Protein AF-A0A3D2VP06-F1 (afdb_monomer_lite)

Sequence (98 aa):
MVVETDTLKVKAGDSVAEGDEVGARRHWKIGPLTQGLWVTIWISFISGFIGLIIGLVTGLCRLSPNPTLRGLAVFYIELIRGTPLLVQIFIFYFFIGT

Structure (mmCIF, N/CA/C/O backbone):
data_AF-A0A3D2VP06-F1
#
_entry.id   AF-A0A3D2VP06-F1
#
loop_
_atom_site.group_PDB
_atom_site.id
_atom_site.type_symbol
_atom_site.label_atom_id
_atom_site.label_alt_id
_atom_site.label_comp_id
_atom_site.label_asym_id
_atom_site.label_entity_id
_atom_site.label_seq_id
_atom_site.pdbx_PDB_ins_code
_atom_site.Cartn_x
_atom_site.Cartn_y
_atom_site.Cartn_z
_atom_site.occupancy
_atom_site.B_iso_or_equiv
_atom_site.auth_seq_id
_atom_site.auth_comp_id
_atom_site.auth_asym_id
_atom_site.auth_atom_id
_atom_site.pdbx_PDB_model_num
ATOM 1 N N . MET A 1 1 ? 6.786 -8.072 -51.418 1.00 41.06 1 MET A N 1
ATOM 2 C CA . MET A 1 1 ? 6.970 -7.141 -50.285 1.00 41.06 1 MET A CA 1
ATOM 3 C C . MET A 1 1 ? 6.673 -5.744 -50.810 1.00 41.06 1 MET A C 1
ATOM 5 O O . MET A 1 1 ? 7.425 -5.274 -51.648 1.00 41.06 1 MET A O 1
ATOM 9 N N . VAL A 1 2 ? 5.532 -5.148 -50.451 1.00 51.25 2 VAL A N 1
ATOM 10 C CA . VAL A 1 2 ? 5.124 -3.819 -50.950 1.00 51.25 2 VAL A CA 1
ATOM 11 C C . VAL A 1 2 ? 5.630 -2.775 -49.954 1.00 51.25 2 VAL A C 1
ATOM 13 O O . VAL A 1 2 ? 5.317 -2.854 -48.766 1.00 51.25 2 VAL A O 1
ATOM 16 N N . VAL A 1 3 ? 6.482 -1.860 -50.411 1.00 60.28 3 VAL A N 1
ATOM 17 C CA . VAL A 1 3 ? 7.064 -0.782 -49.599 1.00 60.28 3 VAL A CA 1
ATOM 18 C C . VAL A 1 3 ? 6.428 0.529 -50.049 1.00 60.28 3 VAL A C 1
ATOM 20 O O . VAL A 1 3 ? 6.426 0.821 -51.239 1.00 60.28 3 VAL A O 1
ATOM 23 N N . GLU A 1 4 ? 5.859 1.286 -49.109 1.00 62.97 4 GLU A N 1
ATOM 24 C CA . GLU A 1 4 ? 5.286 2.611 -49.366 1.00 62.97 4 GLU A CA 1
ATOM 25 C C . GLU A 1 4 ? 6.354 3.581 -49.883 1.00 62.97 4 GLU A C 1
ATOM 27 O O . GLU A 1 4 ? 7.388 3.804 -49.241 1.00 62.97 4 GLU A O 1
ATOM 32 N N . THR A 1 5 ? 6.076 4.163 -51.048 1.00 59.53 5 THR A N 1
ATOM 33 C CA . THR A 1 5 ? 6.986 5.002 -51.836 1.00 59.53 5 THR A CA 1
ATOM 34 C C . THR A 1 5 ? 7.378 6.303 -51.131 1.00 59.53 5 THR A C 1
ATOM 36 O O . THR A 1 5 ? 8.422 6.866 -51.442 1.00 59.53 5 THR A O 1
ATOM 39 N N . ASP A 1 6 ? 6.606 6.739 -50.130 1.00 60.91 6 ASP A N 1
ATOM 40 C CA . ASP A 1 6 ? 6.852 7.968 -49.358 1.00 60.91 6 ASP A CA 1
ATOM 41 C C . ASP A 1 6 ? 8.050 7.875 -48.394 1.00 60.91 6 ASP A C 1
ATOM 43 O O . ASP A 1 6 ? 8.505 8.882 -47.854 1.00 60.91 6 ASP A O 1
ATOM 47 N N . THR A 1 7 ? 8.583 6.668 -48.166 1.00 58.09 7 THR A N 1
ATOM 48 C CA . THR A 1 7 ? 9.738 6.434 -47.273 1.00 58.09 7 THR A CA 1
ATOM 49 C C . THR A 1 7 ? 11.040 6.117 -48.009 1.00 58.09 7 THR A C 1
ATOM 51 O O . THR A 1 7 ? 12.076 5.926 -47.365 1.00 58.09 7 THR A O 1
ATOM 54 N N . LEU A 1 8 ? 11.000 6.074 -49.344 1.00 60.19 8 LEU A N 1
ATOM 55 C CA . LEU A 1 8 ? 12.146 5.747 -50.185 1.00 60.19 8 LEU A CA 1
ATOM 56 C C . LEU A 1 8 ? 12.984 7.000 -50.454 1.00 60.19 8 LEU A C 1
ATOM 58 O O . LEU A 1 8 ? 12.491 7.997 -50.977 1.00 60.19 8 LEU A O 1
ATOM 62 N N . LYS A 1 9 ? 14.277 6.937 -50.125 1.00 65.75 9 LYS A N 1
ATOM 63 C CA . LYS A 1 9 ? 15.252 7.990 -50.470 1.00 65.75 9 LYS A CA 1
ATOM 64 C C . LYS A 1 9 ? 15.893 7.802 -51.852 1.00 65.75 9 LYS A C 1
ATOM 66 O O . LYS A 1 9 ? 16.741 8.605 -52.228 1.00 65.75 9 LYS A O 1
ATOM 71 N N . VAL A 1 10 ? 15.487 6.780 -52.605 1.00 63.44 10 VAL A N 1
ATOM 72 C CA . VAL A 1 10 ? 16.075 6.406 -53.901 1.00 63.44 10 VAL A CA 1
ATOM 73 C C . VAL A 1 10 ? 15.149 6.755 -55.067 1.00 63.44 10 VAL A C 1
ATOM 75 O O . VAL A 1 10 ? 13.932 6.583 -54.979 1.00 63.44 10 VAL A O 1
ATOM 78 N N . LYS A 1 11 ? 15.719 7.253 -56.170 1.00 65.25 11 LYS A N 1
ATOM 79 C CA . LYS A 1 11 ? 14.989 7.542 -57.416 1.00 65.25 11 LYS A CA 1
ATOM 80 C C . LYS A 1 11 ? 15.110 6.370 -58.393 1.00 65.25 11 LYS A C 1
ATOM 82 O O . LYS A 1 11 ? 16.087 5.628 -58.375 1.00 65.25 11 LYS A O 1
ATOM 87 N N . ALA A 1 12 ? 14.116 6.205 -59.268 1.00 61.94 12 ALA A N 1
ATOM 88 C CA . ALA A 1 12 ? 14.134 5.162 -60.292 1.00 61.94 12 ALA A CA 1
ATOM 89 C C . ALA A 1 12 ? 15.294 5.403 -61.278 1.00 61.94 12 ALA A C 1
ATOM 91 O O . ALA A 1 12 ? 15.234 6.333 -62.080 1.00 61.94 12 ALA A O 1
ATOM 92 N N . GLY A 1 13 ? 16.344 4.580 -61.186 1.00 66.44 13 GLY A N 1
ATOM 93 C CA . GLY A 1 13 ? 17.553 4.676 -62.012 1.00 66.44 13 GLY A CA 1
ATOM 94 C C . GLY A 1 13 ? 18.870 4.807 -61.237 1.00 66.44 13 GLY A C 1
ATOM 95 O O . GLY A 1 13 ? 19.918 4.753 -61.873 1.00 66.44 13 GLY A O 1
ATOM 96 N N . ASP A 1 14 ? 18.842 4.949 -59.906 1.00 67.50 14 ASP A N 1
ATOM 97 C CA . ASP A 1 14 ? 20.065 4.939 -59.090 1.00 67.50 14 ASP A CA 1
ATOM 98 C C . ASP A 1 14 ? 20.642 3.523 -58.937 1.00 67.50 14 ASP A C 1
ATOM 100 O O . ASP A 1 14 ? 19.917 2.550 -58.708 1.00 67.50 14 ASP A O 1
ATOM 104 N N . SER A 1 15 ? 21.967 3.413 -59.039 1.00 60.44 15 SER A N 1
ATOM 105 C CA . SER A 1 15 ? 22.717 2.177 -58.798 1.00 60.44 15 SER A CA 1
ATOM 106 C C . SER A 1 15 ? 22.747 1.866 -57.300 1.00 60.44 15 SER A C 1
ATOM 108 O O . SER A 1 15 ? 23.647 2.306 -56.589 1.00 60.44 15 SER A O 1
ATOM 110 N N . VAL A 1 16 ? 21.758 1.117 -56.813 1.00 67.44 16 VAL A N 1
ATOM 111 C CA . VAL A 1 16 ? 21.675 0.703 -55.404 1.00 67.44 16 VAL A CA 1
ATOM 112 C C . VAL A 1 16 ? 22.658 -0.444 -55.154 1.00 67.44 16 VAL A C 1
ATOM 114 O O . VAL A 1 16 ? 22.489 -1.541 -55.689 1.00 67.44 16 VAL A O 1
ATOM 117 N N . ALA A 1 17 ? 23.697 -0.194 -54.357 1.00 67.38 17 ALA A N 1
ATOM 118 C CA . ALA A 1 17 ? 24.633 -1.228 -53.922 1.00 67.38 17 ALA A CA 1
ATOM 119 C C . ALA A 1 17 ? 24.039 -2.060 -52.770 1.00 67.38 17 ALA A C 1
ATOM 121 O O . ALA A 1 17 ? 23.252 -1.561 -51.963 1.00 67.38 17 ALA A O 1
ATOM 122 N N . GLU A 1 18 ? 24.423 -3.335 -52.675 1.00 59.12 18 GLU A N 1
ATOM 123 C CA . GLU A 1 18 ? 24.000 -4.232 -51.594 1.00 59.12 18 GLU A CA 1
ATOM 124 C C . GLU A 1 18 ? 24.607 -3.746 -50.262 1.00 59.12 18 GLU A C 1
ATOM 126 O O . GLU A 1 18 ? 25.776 -3.980 -49.968 1.00 59.12 18 GLU A O 1
ATOM 131 N N . GLY A 1 19 ? 23.829 -2.966 -49.504 1.00 65.06 19 GLY A N 1
ATOM 132 C CA . GLY A 1 19 ? 24.271 -2.267 -48.290 1.00 65.06 19 GLY A CA 1
ATOM 133 C C . GLY A 1 19 ? 23.752 -0.831 -48.148 1.00 65.06 19 GLY A C 1
ATOM 134 O O . GLY A 1 19 ? 23.918 -0.240 -47.084 1.00 65.06 19 GLY A O 1
ATOM 135 N N . ASP A 1 20 ? 23.115 -0.276 -49.183 1.00 67.69 20 ASP A N 1
ATOM 136 C CA . ASP A 1 20 ? 22.611 1.100 -49.167 1.00 67.69 20 ASP A CA 1
ATOM 137 C C . ASP A 1 20 ? 21.264 1.221 -48.417 1.00 67.69 20 ASP A C 1
ATOM 139 O O . ASP A 1 20 ? 20.342 0.418 -48.611 1.00 67.69 20 ASP A O 1
ATOM 143 N N . GLU A 1 21 ? 21.126 2.218 -47.534 1.00 65.75 21 GLU A N 1
ATOM 144 C CA . GLU A 1 21 ? 19.912 2.411 -46.726 1.00 65.75 21 GLU A CA 1
ATOM 145 C C . GLU A 1 21 ? 18.760 2.995 -47.566 1.00 65.75 21 GLU A C 1
ATOM 147 O O . GLU A 1 21 ? 18.565 4.205 -4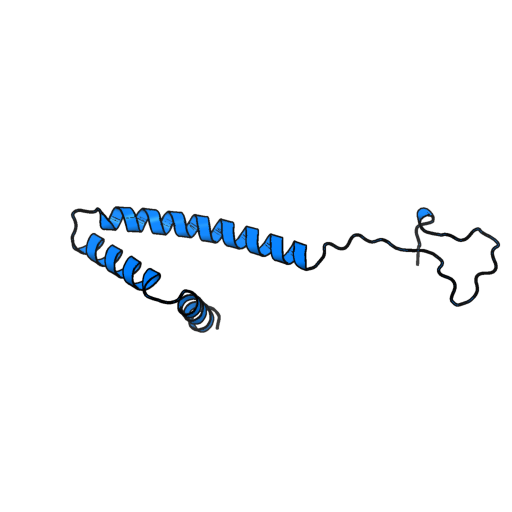7.675 1.00 65.75 21 GLU A O 1
ATOM 152 N N . VAL A 1 22 ? 17.943 2.111 -48.140 1.00 66.25 22 VAL A N 1
ATOM 153 C CA . VAL A 1 22 ? 16.849 2.458 -49.068 1.00 66.25 22 VAL A CA 1
ATOM 154 C C . VAL A 1 22 ? 15.608 3.100 -4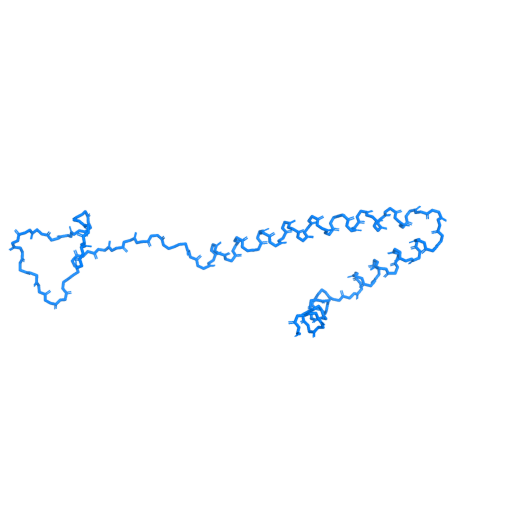8.422 1.00 66.25 22 VAL A C 1
ATOM 156 O O . VAL A 1 22 ? 14.762 3.641 -49.135 1.00 66.25 22 VAL A O 1
ATOM 159 N N . GLY A 1 23 ? 15.491 3.117 -47.089 1.00 64.88 23 GLY A N 1
ATOM 160 C CA . GLY A 1 23 ? 14.394 3.807 -46.401 1.00 64.88 23 GLY A CA 1
ATOM 161 C C . GLY A 1 23 ? 14.378 3.615 -44.883 1.00 64.88 23 GLY A C 1
ATOM 162 O O . GLY A 1 23 ? 14.644 2.530 -44.371 1.00 64.88 23 GLY A O 1
ATOM 163 N N . ALA A 1 24 ? 14.012 4.668 -44.148 1.00 68.44 24 ALA A N 1
ATOM 164 C CA . ALA A 1 24 ? 13.887 4.637 -42.691 1.00 68.44 24 ALA A CA 1
ATOM 165 C C . ALA A 1 24 ? 12.413 4.481 -42.279 1.00 68.44 24 ALA A C 1
ATOM 167 O O . ALA A 1 24 ? 11.618 5.419 -42.352 1.00 68.44 24 ALA A O 1
ATOM 168 N N . ARG A 1 25 ? 12.034 3.292 -41.795 1.00 65.56 25 ARG A N 1
ATOM 169 C CA . ARG A 1 25 ? 10.701 3.024 -41.229 1.00 65.56 25 ARG A CA 1
ATOM 170 C C . ARG A 1 25 ? 10.623 3.557 -39.796 1.00 65.56 25 ARG A C 1
ATOM 172 O O . ARG A 1 25 ? 10.831 2.812 -38.839 1.00 65.56 25 ARG A O 1
ATOM 179 N N . ARG A 1 26 ? 10.292 4.841 -39.620 1.00 64.62 26 ARG A N 1
ATOM 180 C CA . ARG A 1 26 ? 9.987 5.404 -38.291 1.00 64.62 26 ARG A CA 1
ATOM 181 C C . ARG A 1 26 ? 8.596 4.964 -37.830 1.00 64.62 26 ARG A C 1
ATOM 183 O O . ARG A 1 26 ? 7.639 5.728 -37.848 1.00 64.62 26 ARG A O 1
ATOM 190 N N . HIS A 1 27 ? 8.486 3.712 -37.408 1.00 64.81 27 HIS A N 1
ATOM 191 C CA . HIS A 1 27 ? 7.304 3.221 -36.715 1.00 64.81 27 HIS A CA 1
ATOM 192 C C . HIS A 1 27 ? 7.355 3.712 -35.263 1.00 64.81 27 HIS A C 1
ATOM 194 O O . HIS A 1 27 ? 8.246 3.336 -34.501 1.00 64.81 27 HIS A O 1
ATOM 200 N N . TRP A 1 28 ? 6.412 4.578 -34.886 1.00 63.16 28 TRP A N 1
ATOM 201 C CA . TRP A 1 28 ? 6.189 4.939 -33.489 1.00 63.16 28 TRP A CA 1
ATOM 202 C C . TRP A 1 28 ? 5.755 3.686 -32.722 1.00 63.16 28 TRP A C 1
ATOM 204 O O . TRP A 1 28 ? 4.586 3.307 -32.733 1.00 63.16 28 TRP A O 1
ATOM 214 N N . LYS A 1 29 ? 6.713 3.026 -32.066 1.00 67.12 29 LYS A N 1
ATOM 215 C CA . LYS A 1 29 ? 6.419 2.031 -31.039 1.00 67.12 29 LYS A CA 1
ATOM 216 C C . LYS A 1 29 ? 6.219 2.757 -29.727 1.00 67.12 29 LYS A C 1
ATOM 218 O O . LYS A 1 29 ? 7.111 3.453 -29.248 1.00 67.12 29 LYS A O 1
ATOM 223 N N . ILE A 1 30 ? 5.046 2.563 -29.149 1.00 72.75 30 ILE A N 1
ATOM 224 C CA . ILE A 1 30 ? 4.785 2.889 -27.754 1.00 72.75 30 ILE A CA 1
ATOM 225 C C . ILE A 1 30 ? 5.827 2.110 -26.940 1.00 72.75 30 ILE A C 1
ATOM 227 O O . ILE A 1 30 ? 5.890 0.883 -27.021 1.00 72.75 30 ILE A O 1
ATOM 231 N N . GLY A 1 31 ? 6.723 2.820 -26.256 1.00 82.50 31 GLY A N 1
ATOM 232 C CA . GLY A 1 31 ? 7.808 2.187 -25.513 1.00 82.50 31 GLY A CA 1
ATOM 233 C C . GLY A 1 31 ? 7.273 1.360 -24.336 1.00 82.50 31 GLY A C 1
ATOM 234 O O . GLY A 1 31 ? 6.186 1.649 -23.825 1.00 82.50 31 GLY A O 1
ATOM 235 N N . PRO A 1 32 ? 8.041 0.376 -23.834 1.00 86.38 32 PRO A N 1
ATOM 236 C CA . PRO A 1 32 ? 7.632 -0.456 -22.695 1.00 86.38 32 PRO A CA 1
ATOM 237 C C . PRO A 1 32 ? 7.309 0.366 -21.434 1.00 86.38 32 PRO A C 1
ATOM 239 O O . PRO A 1 32 ? 6.484 -0.042 -20.621 1.00 86.38 32 PRO A O 1
ATOM 242 N N . LEU A 1 33 ? 7.890 1.563 -21.301 1.00 90.44 33 LEU A N 1
ATOM 243 C CA . LEU A 1 33 ? 7.597 2.497 -20.211 1.00 90.44 33 LEU A CA 1
ATOM 244 C C . LEU A 1 33 ? 6.163 3.036 -20.259 1.00 90.44 33 LEU A C 1
ATOM 246 O O . LEU A 1 33 ? 5.516 3.141 -19.223 1.00 90.44 33 LEU A O 1
ATOM 250 N N . THR A 1 34 ? 5.640 3.348 -21.447 1.00 91.06 34 THR A N 1
ATOM 251 C CA . THR A 1 34 ? 4.261 3.829 -21.602 1.00 91.06 34 THR A CA 1
ATOM 252 C C . THR A 1 34 ? 3.258 2.716 -21.303 1.00 91.06 34 THR A C 1
ATOM 254 O O . THR A 1 34 ? 2.220 2.970 -20.697 1.00 91.06 34 THR A O 1
ATOM 257 N N . GLN A 1 35 ? 3.590 1.470 -21.654 1.00 89.81 35 GLN A N 1
ATOM 258 C CA . GLN A 1 35 ? 2.785 0.309 -21.276 1.00 89.81 35 GLN A CA 1
ATOM 259 C C . GLN A 1 35 ? 2.782 0.103 -19.753 1.00 89.81 35 GLN A C 1
ATOM 261 O O . GLN A 1 35 ? 1.717 -0.053 -19.160 1.00 89.81 35 GLN A O 1
ATOM 266 N N . GLY A 1 36 ? 3.952 0.153 -19.107 1.00 94.19 36 GLY A N 1
ATOM 267 C CA . GLY A 1 36 ? 4.055 0.054 -17.648 1.00 94.19 36 GLY A CA 1
ATOM 268 C C . GLY A 1 36 ? 3.301 1.176 -16.928 1.00 94.19 36 GLY A C 1
ATOM 269 O O . GLY A 1 36 ? 2.581 0.919 -15.966 1.00 94.19 36 GLY A O 1
ATOM 270 N N . LEU A 1 37 ? 3.392 2.408 -17.439 1.00 95.25 37 LEU A N 1
ATOM 271 C CA . LEU A 1 37 ? 2.639 3.553 -16.928 1.00 95.25 37 LEU A CA 1
ATOM 272 C C . LEU A 1 37 ? 1.128 3.298 -16.973 1.00 95.25 37 LEU A C 1
ATOM 274 O O . LEU A 1 37 ? 0.442 3.520 -15.976 1.00 95.25 37 LEU A O 1
ATOM 278 N N . TRP A 1 38 ? 0.622 2.806 -18.106 1.00 95.38 38 TRP A N 1
ATOM 279 C CA . TRP A 1 38 ? -0.800 2.509 -18.268 1.00 95.38 38 TRP A CA 1
ATOM 280 C C . TRP A 1 38 ? -1.290 1.470 -17.254 1.00 95.38 38 TRP A C 1
ATOM 282 O O . TRP A 1 38 ? -2.325 1.661 -16.617 1.00 95.38 38 TRP A O 1
ATOM 292 N N . VAL A 1 39 ? -0.510 0.406 -17.047 1.00 95.75 39 VAL A N 1
ATOM 293 C CA . VAL A 1 39 ? -0.821 -0.647 -16.070 1.00 95.75 39 VAL A CA 1
ATOM 294 C C . VAL A 1 39 ? -0.855 -0.092 -14.644 1.00 95.75 39 VAL A C 1
ATOM 296 O O . VAL A 1 39 ? -1.805 -0.361 -13.910 1.00 95.75 39 VAL A O 1
ATOM 299 N N . THR A 1 40 ? 0.127 0.726 -14.255 1.00 96.69 40 THR A N 1
ATOM 300 C CA . THR A 1 40 ? 0.161 1.343 -12.921 1.00 96.69 40 THR A CA 1
ATOM 301 C C . THR A 1 40 ? -1.052 2.233 -12.685 1.00 96.69 40 THR A C 1
ATOM 303 O O . THR A 1 40 ? -1.677 2.125 -11.631 1.00 96.69 40 THR A O 1
ATOM 306 N N . ILE A 1 41 ? -1.415 3.082 -13.653 1.00 97.56 41 ILE A N 1
ATOM 307 C CA . ILE A 1 41 ? -2.592 3.959 -13.548 1.00 97.56 41 ILE A CA 1
ATOM 308 C C . ILE A 1 41 ? -3.858 3.123 -13.369 1.00 97.56 41 ILE A C 1
ATOM 310 O O . ILE A 1 41 ? -4.633 3.368 -12.445 1.00 97.56 41 ILE A O 1
ATOM 314 N N . TRP A 1 42 ? -4.038 2.112 -14.218 1.00 96.88 42 TRP A N 1
ATOM 315 C CA . TRP A 1 42 ? -5.205 1.240 -14.188 1.00 96.88 42 TRP A CA 1
ATOM 316 C C . TRP A 1 42 ? -5.364 0.527 -12.839 1.00 96.88 42 TRP A C 1
ATOM 318 O O . TRP A 1 42 ? -6.415 0.620 -12.200 1.00 96.88 42 TRP A O 1
ATOM 328 N N . ILE A 1 43 ? -4.299 -0.125 -12.365 1.00 97.12 43 ILE A N 1
ATOM 329 C CA . ILE A 1 43 ? -4.312 -0.861 -11.096 1.00 97.12 43 ILE A CA 1
ATOM 330 C C . ILE A 1 43 ? -4.487 0.098 -9.913 1.00 97.12 43 ILE A C 1
ATOM 332 O O . ILE A 1 43 ? -5.270 -0.190 -9.008 1.00 97.12 43 ILE A O 1
ATOM 336 N N . SER A 1 44 ? -3.815 1.253 -9.918 1.00 97.19 44 SER A N 1
ATOM 337 C CA . SER A 1 44 ? -3.913 2.245 -8.835 1.00 97.19 44 SER A CA 1
ATOM 338 C C . SER A 1 44 ? -5.325 2.809 -8.712 1.00 97.19 44 SER A C 1
ATOM 340 O O . SER A 1 44 ? -5.832 2.966 -7.605 1.00 97.19 44 SER A O 1
ATOM 342 N N . PHE A 1 45 ? -5.985 3.073 -9.841 1.00 98.00 45 PHE A N 1
ATOM 343 C CA . PHE A 1 45 ? -7.341 3.608 -9.843 1.00 98.00 45 PHE A CA 1
ATOM 344 C C . PHE A 1 45 ? -8.345 2.611 -9.252 1.00 98.00 45 PHE A C 1
ATOM 346 O O . PHE A 1 45 ? -9.107 2.953 -8.348 1.00 98.00 45 PHE A O 1
ATOM 353 N N . ILE A 1 46 ? -8.305 1.357 -9.707 1.00 97.88 46 ILE A N 1
ATOM 354 C CA . ILE A 1 46 ? -9.232 0.314 -9.249 1.00 97.88 46 ILE A CA 1
ATOM 355 C C . ILE A 1 46 ? -8.974 -0.052 -7.787 1.00 97.88 46 ILE A C 1
ATOM 357 O O . ILE A 1 46 ? -9.908 -0.102 -6.987 1.00 97.88 46 ILE A O 1
ATOM 361 N N . SER A 1 47 ? -7.709 -0.273 -7.419 1.00 96.38 47 SER A N 1
ATOM 362 C CA . SER A 1 47 ? -7.340 -0.606 -6.038 1.00 96.38 47 SER A CA 1
ATOM 363 C C . SER A 1 47 ? -7.644 0.540 -5.075 1.00 96.38 47 SER A C 1
ATOM 365 O O . SER A 1 47 ? -8.176 0.296 -3.995 1.00 96.38 47 SER A O 1
ATOM 367 N N . GLY A 1 48 ? -7.392 1.788 -5.480 1.00 97.06 48 GLY A N 1
ATOM 368 C CA . GLY A 1 48 ? -7.739 2.975 -4.707 1.00 97.06 48 GLY A CA 1
ATOM 369 C C . GLY A 1 48 ? -9.245 3.104 -4.493 1.00 97.06 48 GLY A C 1
ATOM 370 O O . GLY A 1 48 ? -9.682 3.349 -3.371 1.00 97.06 48 GLY A O 1
ATOM 371 N N . PHE A 1 49 ? -10.049 2.872 -5.533 1.00 98.25 49 PHE A N 1
ATOM 372 C CA . PHE A 1 49 ? -11.506 2.928 -5.428 1.00 98.25 49 PHE A CA 1
ATOM 373 C C . PHE A 1 49 ? -12.067 1.853 -4.482 1.00 98.25 49 PHE A C 1
ATOM 375 O O . PHE A 1 49 ? -12.870 2.156 -3.600 1.00 98.25 49 PHE A O 1
ATOM 382 N N . ILE A 1 50 ? -11.598 0.609 -4.603 1.00 97.56 50 ILE A N 1
ATOM 383 C CA . ILE A 1 50 ? -12.001 -0.487 -3.707 1.00 97.56 50 ILE A CA 1
ATOM 384 C C . ILE A 1 50 ? -11.522 -0.216 -2.274 1.00 97.56 50 ILE A C 1
ATOM 386 O O . ILE A 1 50 ? -12.293 -0.351 -1.322 1.00 97.56 50 ILE A O 1
ATOM 390 N N . GLY A 1 51 ? -10.268 0.214 -2.116 1.00 96.50 51 GLY A N 1
ATOM 391 C CA . GLY A 1 51 ? -9.684 0.562 -0.823 1.00 96.50 51 GLY A CA 1
ATOM 392 C C . GLY A 1 51 ? -10.445 1.688 -0.124 1.00 96.50 51 GLY A C 1
ATOM 393 O O . GLY A 1 51 ? -10.660 1.617 1.085 1.00 96.50 51 GLY A O 1
ATOM 394 N N . LEU A 1 52 ? -10.928 2.678 -0.881 1.00 97.75 52 LEU A N 1
ATOM 395 C CA . LEU A 1 52 ? -11.777 3.750 -0.368 1.00 97.75 52 LEU A CA 1
ATOM 396 C C . LEU A 1 52 ? -13.094 3.203 0.191 1.00 97.75 52 LEU A C 1
ATOM 398 O O . LEU A 1 52 ? -13.463 3.555 1.308 1.00 97.75 52 LEU A O 1
ATOM 402 N N . ILE A 1 53 ? -13.787 2.334 -0.551 1.00 98.12 53 ILE A N 1
ATOM 403 C CA . ILE A 1 53 ? -15.063 1.749 -0.110 1.00 98.12 53 ILE A CA 1
ATOM 404 C C . ILE A 1 53 ? -14.863 0.931 1.169 1.00 98.12 53 ILE A C 1
ATOM 406 O O . ILE A 1 53 ? -15.580 1.132 2.151 1.00 98.12 53 ILE A O 1
ATOM 410 N N . ILE A 1 54 ? -13.863 0.045 1.190 1.00 96.81 54 ILE A N 1
ATOM 411 C CA . ILE A 1 54 ? -13.566 -0.791 2.361 1.00 96.81 54 ILE A CA 1
ATOM 412 C C . ILE A 1 54 ? -13.162 0.085 3.553 1.00 96.81 54 ILE A C 1
ATOM 414 O O . ILE A 1 54 ? -13.640 -0.125 4.671 1.00 96.81 54 ILE A O 1
ATOM 418 N N . GLY A 1 55 ? -12.313 1.088 3.322 1.00 96.12 55 GLY A N 1
ATOM 419 C CA . GLY A 1 55 ? -11.883 2.040 4.340 1.00 96.12 55 GLY A CA 1
ATOM 420 C C . GLY A 1 55 ? -13.049 2.839 4.919 1.00 96.12 55 GLY A C 1
ATOM 421 O O . GLY A 1 55 ? -13.138 2.987 6.138 1.00 96.12 55 GLY A O 1
ATOM 422 N N . LEU A 1 56 ? -13.980 3.286 4.072 1.00 97.00 56 LEU A N 1
ATOM 423 C CA . LEU A 1 56 ? -15.184 4.000 4.486 1.00 97.00 56 LEU A CA 1
ATOM 424 C C . LEU A 1 56 ? -16.078 3.115 5.362 1.00 97.00 56 LEU A C 1
ATOM 426 O O . LEU A 1 56 ? -16.419 3.511 6.474 1.00 97.00 56 LEU A O 1
ATOM 430 N N . VAL A 1 57 ? -16.408 1.905 4.902 1.00 96.44 57 VAL A N 1
ATOM 431 C CA . VAL A 1 57 ? -17.245 0.957 5.659 1.00 96.44 57 VAL A CA 1
ATOM 432 C C . VAL A 1 57 ? -16.605 0.628 7.006 1.00 96.44 57 VAL A C 1
ATOM 434 O O . VAL A 1 57 ? -17.254 0.722 8.045 1.00 96.44 57 VAL A O 1
ATOM 437 N N . THR A 1 58 ? -15.311 0.314 7.013 1.00 95.69 58 THR A N 1
ATOM 438 C CA . THR A 1 58 ? -14.579 -0.006 8.246 1.00 95.69 58 THR A CA 1
ATOM 439 C C . THR A 1 58 ? -14.517 1.197 9.193 1.00 95.69 58 THR A C 1
ATOM 441 O O . THR A 1 58 ? -14.689 1.048 10.404 1.00 95.69 58 THR A O 1
ATOM 444 N N . GLY A 1 59 ? -14.319 2.404 8.655 1.00 94.81 59 GLY A N 1
ATOM 445 C CA . GLY A 1 59 ? -14.336 3.649 9.419 1.00 94.81 59 GLY A CA 1
ATOM 446 C C . GLY A 1 59 ? -15.685 3.904 10.093 1.00 94.81 59 GLY A C 1
ATOM 447 O O . GLY A 1 59 ? -15.723 4.253 11.273 1.00 94.81 59 GLY A O 1
ATOM 448 N N . LEU A 1 60 ? -16.788 3.647 9.385 1.00 95.50 60 LEU A N 1
ATOM 449 C CA . LEU A 1 60 ? -18.139 3.733 9.943 1.00 95.50 60 LEU A CA 1
ATOM 450 C C . LEU A 1 60 ? -18.378 2.663 11.019 1.00 95.50 60 LEU A C 1
ATOM 452 O O . LEU A 1 60 ? -18.872 2.982 12.101 1.00 95.50 60 LEU A O 1
ATOM 456 N N . CYS A 1 61 ? -17.959 1.415 10.782 1.00 94.44 61 CYS A N 1
ATOM 457 C CA . CYS A 1 61 ? -18.047 0.336 11.771 1.00 94.44 61 CYS A CA 1
ATOM 458 C C . CYS A 1 61 ? -17.281 0.659 13.061 1.00 94.44 61 CYS A C 1
ATOM 460 O O . CYS A 1 61 ? -17.740 0.313 14.149 1.00 94.44 61 CYS A O 1
ATOM 462 N N . ARG A 1 62 ? -16.153 1.374 12.966 1.00 92.19 62 ARG A N 1
ATOM 463 C CA . ARG A 1 62 ? -15.379 1.826 14.132 1.00 92.19 62 ARG A CA 1
ATOM 464 C C . ARG A 1 62 ? -16.131 2.852 14.990 1.00 92.19 62 ARG A C 1
ATOM 466 O O . ARG A 1 62 ? -15.911 2.883 16.200 1.00 92.19 62 ARG A O 1
ATOM 473 N N . LEU A 1 63 ? -16.986 3.680 14.386 1.00 92.50 63 LEU A N 1
ATOM 474 C CA . LEU A 1 63 ? -17.809 4.671 15.092 1.00 92.50 63 LEU A CA 1
ATOM 475 C C . LEU A 1 63 ? -19.101 4.068 15.667 1.00 92.50 63 LEU A C 1
ATOM 477 O O . LEU A 1 63 ? -19.770 4.701 16.481 1.00 92.50 63 LEU A O 1
ATOM 481 N N . SER A 1 64 ? -19.451 2.848 15.258 1.00 91.50 64 SER A N 1
ATOM 482 C CA . SER A 1 64 ? -20.661 2.171 15.714 1.00 91.50 64 SER A CA 1
ATOM 483 C C . SER A 1 64 ? -20.685 2.005 17.243 1.00 91.50 64 SER A C 1
ATOM 485 O O . SER A 1 64 ? -19.665 1.645 17.841 1.00 91.50 64 SER A O 1
ATOM 487 N N . PRO A 1 65 ? -21.851 2.198 17.893 1.00 88.25 65 PRO A N 1
ATOM 488 C CA . PRO A 1 65 ? -22.021 1.923 19.319 1.00 88.25 65 PRO A CA 1
ATOM 489 C C . PRO A 1 65 ? -21.967 0.422 19.646 1.00 88.25 65 PRO A C 1
ATOM 491 O O . PRO A 1 65 ? -21.823 0.059 20.812 1.00 88.25 65 PRO A O 1
ATOM 494 N N . ASN A 1 66 ? -22.070 -0.461 18.644 1.00 93.19 66 ASN A N 1
ATOM 495 C CA . ASN A 1 66 ? -21.978 -1.902 18.854 1.00 93.19 66 ASN A CA 1
ATOM 496 C C . ASN A 1 66 ? -20.509 -2.324 19.096 1.00 93.19 66 ASN A C 1
ATOM 498 O O . ASN A 1 66 ? -19.672 -2.170 18.195 1.00 93.19 66 ASN A O 1
ATOM 502 N N . PRO A 1 67 ? -20.184 -2.909 20.267 1.00 89.88 67 PRO A N 1
ATOM 503 C CA . PRO A 1 67 ? -18.814 -3.266 20.627 1.00 89.88 67 PRO A CA 1
ATOM 504 C C . PRO A 1 67 ? -18.195 -4.326 19.704 1.00 89.88 67 PRO A C 1
ATOM 506 O O . PRO A 1 67 ? -16.991 -4.280 19.463 1.00 89.88 67 PRO A O 1
ATOM 509 N N . THR A 1 68 ? -18.990 -5.239 19.137 1.00 92.81 68 THR A N 1
ATOM 510 C CA . THR A 1 68 ? -18.493 -6.289 18.233 1.00 92.81 68 THR A CA 1
ATOM 511 C C . THR A 1 68 ? -18.025 -5.704 16.901 1.00 92.81 68 THR A C 1
ATOM 513 O O . THR A 1 68 ? -16.917 -5.991 16.454 1.00 92.81 68 THR A O 1
ATOM 516 N N . LEU A 1 69 ? -18.839 -4.837 16.288 1.00 92.44 69 LEU A N 1
ATOM 517 C CA . LEU A 1 69 ? -18.503 -4.153 15.031 1.00 92.44 69 LEU A CA 1
ATOM 518 C C . LEU A 1 69 ? -17.277 -3.253 15.196 1.00 92.44 69 LEU A C 1
ATOM 520 O O . LEU A 1 69 ? -16.381 -3.255 14.350 1.00 92.44 69 LEU A O 1
ATOM 524 N N . ARG A 1 70 ? -17.212 -2.532 16.318 1.00 94.31 70 ARG A N 1
ATOM 525 C CA . ARG A 1 70 ? -16.068 -1.690 16.654 1.00 94.31 70 ARG A CA 1
ATOM 526 C C . ARG A 1 70 ? -14.797 -2.514 16.861 1.00 94.31 70 ARG A C 1
ATOM 528 O O . ARG A 1 70 ? -13.754 -2.134 16.338 1.00 94.31 70 ARG A O 1
ATOM 535 N N . GLY A 1 71 ? -14.880 -3.629 17.588 1.00 94.44 71 GLY A N 1
ATOM 536 C CA . GLY A 1 71 ? -13.746 -4.527 17.820 1.00 94.44 71 GLY A CA 1
ATOM 537 C C . GLY A 1 71 ? -13.199 -5.119 16.521 1.00 94.44 71 GLY A C 1
ATOM 538 O O . GLY A 1 71 ? -11.997 -5.050 16.276 1.00 94.44 71 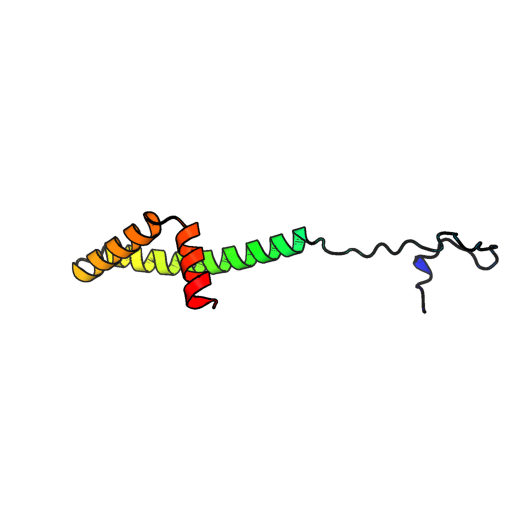GLY A O 1
ATOM 539 N N . LEU A 1 72 ? -14.083 -5.609 15.646 1.00 95.31 72 LEU A N 1
ATOM 540 C CA . LEU A 1 72 ? -13.692 -6.170 14.350 1.00 95.31 72 LEU A CA 1
ATOM 541 C C . LEU A 1 72 ? -13.043 -5.116 13.438 1.00 95.31 72 LEU A C 1
ATOM 543 O O . LEU A 1 72 ? -12.026 -5.387 12.802 1.00 95.31 72 LEU A O 1
ATOM 547 N N . ALA A 1 73 ? -13.594 -3.898 13.411 1.00 95.38 73 ALA A N 1
ATOM 548 C CA . ALA A 1 73 ? -13.029 -2.792 12.644 1.00 95.38 73 ALA A CA 1
ATOM 549 C C . ALA A 1 73 ? -11.636 -2.386 13.150 1.00 95.38 73 ALA A C 1
ATOM 551 O O . ALA A 1 73 ? -10.729 -2.176 12.348 1.00 95.38 73 ALA A O 1
ATOM 552 N N . VAL A 1 74 ? -11.450 -2.298 14.472 1.00 94.69 74 VAL A N 1
ATOM 553 C CA . VAL A 1 74 ? -10.142 -1.998 15.074 1.00 94.69 74 VAL A CA 1
ATOM 554 C C . VAL A 1 74 ? -9.131 -3.091 14.739 1.00 94.69 74 VAL A C 1
ATOM 556 O O . VAL A 1 74 ? -8.057 -2.764 14.244 1.00 94.69 74 VAL A O 1
ATOM 559 N N . PHE A 1 75 ? -9.503 -4.363 14.901 1.00 95.81 75 PHE A N 1
ATOM 560 C CA . PHE A 1 75 ? -8.636 -5.494 14.572 1.00 95.81 75 PHE A CA 1
ATOM 561 C C . PHE A 1 75 ? -8.184 -5.474 13.105 1.00 95.81 75 PHE A C 1
ATOM 563 O O . PHE A 1 75 ? -6.993 -5.582 12.823 1.00 95.81 75 PHE A O 1
ATOM 570 N N . TYR A 1 76 ? -9.114 -5.270 12.165 1.00 95.12 76 TYR A N 1
ATOM 571 C CA . TYR A 1 76 ? -8.776 -5.147 10.746 1.00 95.12 76 TYR A CA 1
ATOM 572 C C . TYR A 1 76 ? -7.801 -3.985 10.486 1.00 95.12 76 TYR A C 1
ATOM 574 O O . TYR A 1 76 ? -6.800 -4.161 9.792 1.00 95.12 76 TYR A O 1
ATOM 582 N N . ILE A 1 77 ? -8.062 -2.802 11.059 1.00 94.94 77 ILE A N 1
ATOM 583 C CA . ILE A 1 77 ? -7.207 -1.619 10.874 1.00 94.94 77 ILE A CA 1
ATOM 584 C C . ILE A 1 77 ? -5.802 -1.870 11.431 1.00 94.94 77 ILE A C 1
ATOM 586 O O . ILE A 1 77 ? -4.817 -1.516 10.781 1.00 94.94 77 ILE A O 1
ATOM 590 N N . GLU A 1 78 ? -5.701 -2.457 12.622 1.00 95.25 78 GLU A N 1
ATOM 591 C CA . GLU A 1 78 ? -4.426 -2.767 13.268 1.00 95.25 78 GLU A CA 1
ATOM 592 C C . GLU A 1 78 ? -3.631 -3.807 12.482 1.00 95.25 78 GLU A C 1
ATOM 594 O O . GLU A 1 78 ? -2.436 -3.613 12.275 1.00 95.25 78 GLU A O 1
ATOM 599 N N . LEU A 1 79 ? -4.279 -4.852 11.963 1.00 95.12 79 LEU A N 1
ATOM 600 C CA . LEU A 1 79 ? -3.616 -5.869 11.150 1.00 95.12 79 LEU A CA 1
ATOM 601 C C . LEU A 1 79 ? -3.079 -5.262 9.848 1.00 95.12 79 LEU A C 1
ATOM 603 O O . LEU A 1 79 ? -1.902 -5.431 9.530 1.00 95.12 79 LEU A O 1
ATOM 607 N N . ILE A 1 80 ? -3.901 -4.500 9.121 1.00 93.44 80 ILE A N 1
ATOM 608 C CA . ILE A 1 80 ? -3.506 -3.907 7.835 1.00 93.44 80 ILE A CA 1
ATOM 609 C C . ILE A 1 80 ? -2.411 -2.844 8.003 1.00 93.44 80 ILE A C 1
ATOM 611 O O . ILE A 1 80 ? -1.521 -2.753 7.160 1.00 93.44 80 ILE A O 1
ATOM 615 N N . ARG A 1 81 ? -2.452 -2.041 9.075 1.00 92.88 81 ARG A N 1
ATOM 616 C CA . ARG A 1 81 ? -1.448 -0.990 9.328 1.00 92.88 81 ARG A CA 1
ATOM 617 C C . ARG A 1 81 ? -0.207 -1.496 10.060 1.00 92.88 81 ARG A C 1
ATOM 619 O O . ARG A 1 81 ? 0.838 -0.859 9.967 1.00 92.88 81 ARG A O 1
ATOM 626 N N . GLY A 1 82 ? -0.330 -2.593 10.801 1.00 94.75 82 GLY A N 1
ATOM 627 C CA . GLY A 1 82 ? 0.749 -3.211 11.569 1.00 94.75 82 GLY A CA 1
ATOM 628 C C . GLY A 1 82 ? 1.564 -4.231 10.776 1.00 94.75 82 GLY A C 1
ATOM 629 O O . GLY A 1 82 ? 2.672 -4.567 11.187 1.00 94.75 82 GLY A O 1
ATOM 630 N N . THR A 1 83 ? 1.055 -4.713 9.637 1.00 95.62 83 THR A N 1
ATOM 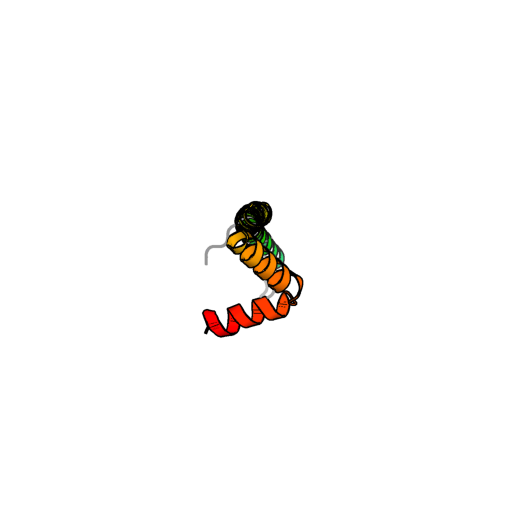631 C CA . THR A 1 83 ? 1.773 -5.653 8.765 1.00 95.62 83 THR A CA 1
ATOM 632 C C . THR A 1 83 ? 2.403 -4.935 7.565 1.00 95.62 83 THR A C 1
ATOM 634 O O . THR A 1 83 ? 1.758 -4.086 6.948 1.00 95.62 83 THR A O 1
ATOM 637 N N . PRO A 1 84 ? 3.658 -5.256 7.190 1.00 95.88 84 PRO A N 1
ATOM 638 C CA . PRO A 1 84 ? 4.271 -4.682 5.996 1.00 95.88 84 PRO A CA 1
ATOM 639 C C . PRO A 1 84 ? 3.475 -5.034 4.732 1.00 95.88 84 PRO A C 1
ATOM 641 O O . PRO A 1 84 ? 3.134 -6.198 4.518 1.00 95.88 84 PRO A O 1
ATOM 644 N N . LEU A 1 85 ? 3.252 -4.055 3.848 1.00 94.00 85 LEU A N 1
ATOM 645 C CA . LEU A 1 85 ? 2.511 -4.251 2.590 1.00 94.00 85 LEU A CA 1
ATOM 646 C C . LEU A 1 85 ? 3.117 -5.371 1.726 1.00 94.00 85 LEU A C 1
ATOM 648 O O . LEU A 1 85 ? 2.394 -6.157 1.122 1.00 94.00 85 LEU A O 1
ATOM 652 N N . LEU A 1 86 ? 4.447 -5.494 1.725 1.00 94.94 86 LEU A N 1
ATOM 653 C CA . LEU A 1 86 ? 5.146 -6.576 1.029 1.00 94.94 86 LEU A CA 1
ATOM 654 C C . LEU A 1 86 ? 4.705 -7.957 1.533 1.00 94.94 86 LEU A C 1
ATOM 656 O O . LEU A 1 86 ? 4.468 -8.845 0.720 1.00 94.94 86 LEU A O 1
ATOM 660 N N . VAL A 1 87 ? 4.546 -8.129 2.851 1.00 95.75 87 VAL A N 1
ATOM 661 C CA . VAL A 1 87 ? 4.093 -9.395 3.453 1.00 95.75 87 VAL A CA 1
ATOM 662 C C . VAL A 1 87 ? 2.662 -9.708 3.027 1.00 95.75 87 VAL A C 1
ATOM 664 O O . VAL A 1 87 ? 2.377 -10.843 2.659 1.00 95.75 87 VAL A O 1
ATOM 667 N N . GLN A 1 88 ? 1.779 -8.705 3.016 1.00 94.31 88 GLN A N 1
ATOM 668 C CA . GLN A 1 88 ? 0.402 -8.877 2.543 1.00 94.31 88 GLN A CA 1
ATOM 669 C C . GLN A 1 88 ? 0.385 -9.374 1.093 1.00 94.31 88 GLN A C 1
ATOM 671 O O . GLN A 1 88 ? -0.232 -10.397 0.805 1.00 94.31 88 GLN A O 1
ATOM 676 N N . ILE A 1 89 ? 1.120 -8.703 0.197 1.00 93.62 89 ILE A N 1
ATOM 677 C CA . ILE A 1 89 ? 1.216 -9.095 -1.217 1.00 93.62 89 ILE A CA 1
ATOM 678 C C . ILE A 1 89 ? 1.776 -10.515 -1.356 1.00 93.62 89 ILE A C 1
ATOM 680 O O . ILE A 1 89 ? 1.238 -11.293 -2.139 1.00 93.62 89 ILE A O 1
ATOM 684 N N . PHE A 1 90 ? 2.804 -10.875 -0.580 1.00 94.69 90 PHE A N 1
ATOM 685 C CA . PHE A 1 90 ? 3.351 -12.233 -0.562 1.00 94.69 90 PHE A CA 1
ATOM 686 C C . PHE A 1 90 ? 2.284 -13.268 -0.193 1.00 94.69 90 PHE A C 1
ATOM 688 O O . PHE A 1 90 ? 2.110 -14.241 -0.919 1.00 94.69 90 PHE A O 1
ATOM 695 N N . ILE A 1 91 ? 1.536 -13.054 0.893 1.00 93.50 91 ILE A N 1
ATOM 696 C CA . ILE A 1 91 ? 0.481 -13.986 1.316 1.00 93.50 91 ILE A CA 1
ATOM 697 C C . ILE A 1 91 ? -0.558 -14.152 0.200 1.00 93.50 91 ILE A C 1
ATOM 699 O O . ILE A 1 91 ? -0.870 -15.275 -0.182 1.00 93.50 91 ILE A O 1
ATOM 703 N N . PHE A 1 92 ? -1.051 -13.058 -0.381 1.00 92.44 92 PHE A N 1
ATOM 704 C CA . PHE A 1 92 ? -2.019 -13.143 -1.477 1.00 92.44 92 PHE A CA 1
ATOM 705 C C . PHE A 1 92 ? -1.457 -13.877 -2.700 1.00 92.44 92 PHE A C 1
ATOM 707 O O . PHE A 1 92 ? -2.129 -14.739 -3.264 1.00 92.44 92 PHE A O 1
ATOM 714 N N . TYR A 1 93 ? -0.216 -13.580 -3.082 1.00 93.38 93 TYR A N 1
ATOM 715 C CA . TYR A 1 93 ? 0.435 -14.218 -4.220 1.00 93.38 93 TYR A CA 1
ATOM 716 C C . TYR A 1 93 ? 0.620 -15.729 -4.012 1.00 93.38 93 TYR A C 1
ATOM 718 O O . TYR A 1 93 ? 0.267 -16.505 -4.893 1.00 93.38 93 TYR A O 1
ATOM 726 N N . PHE A 1 94 ? 1.120 -16.153 -2.847 1.00 93.56 94 PHE A N 1
ATOM 727 C CA . PHE A 1 94 ? 1.448 -17.558 -2.580 1.00 93.56 94 PHE A CA 1
ATOM 728 C C . PHE A 1 94 ? 0.266 -18.428 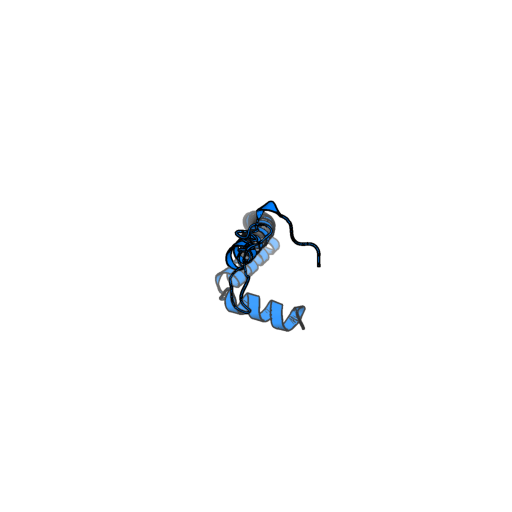-2.148 1.00 93.56 94 PHE A C 1
ATOM 730 O O . PHE A 1 94 ? 0.361 -19.638 -2.285 1.00 93.56 94 PHE A O 1
ATOM 737 N N . PHE A 1 95 ? -0.804 -17.857 -1.590 1.00 92.00 95 PHE A N 1
ATOM 738 C CA . PHE A 1 95 ? -1.953 -18.639 -1.112 1.00 92.00 95 PHE A CA 1
ATOM 739 C C . PHE A 1 95 ? -3.171 -18.571 -2.039 1.00 92.00 95 PHE A C 1
ATOM 741 O O . PHE A 1 95 ? -4.010 -19.464 -1.983 1.00 92.00 95 PHE A O 1
ATOM 748 N N . ILE A 1 96 ? -3.303 -17.514 -2.850 1.00 89.62 96 ILE A N 1
ATOM 749 C CA . ILE A 1 96 ? -4.425 -17.351 -3.794 1.00 89.62 96 ILE A CA 1
ATOM 750 C C . ILE A 1 96 ? -3.959 -17.477 -5.249 1.00 89.62 96 ILE A C 1
ATOM 752 O O . ILE A 1 96 ? -4.729 -17.913 -6.099 1.00 89.62 96 ILE A O 1
ATOM 756 N N . GLY A 1 97 ? -2.725 -17.063 -5.551 1.00 73.75 97 GLY A N 1
ATOM 757 C CA . GLY A 1 97 ? -2.176 -17.059 -6.911 1.00 73.75 97 GLY A CA 1
ATOM 758 C C . GLY A 1 97 ? -1.517 -18.367 -7.365 1.00 73.75 97 GLY A C 1
ATOM 759 O O . GLY A 1 97 ? -1.130 -18.451 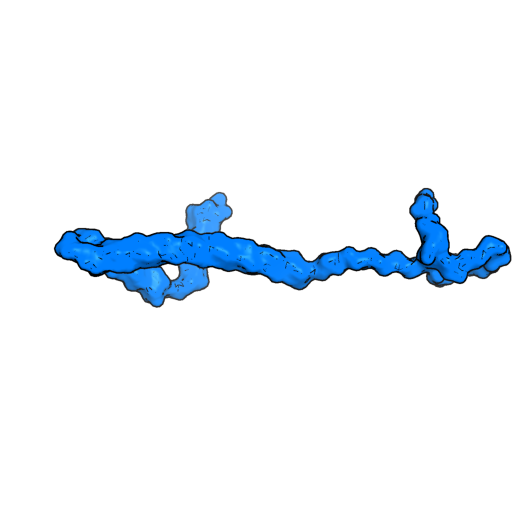-8.530 1.00 73.75 97 GLY A O 1
ATOM 760 N N . THR A 1 98 ? -1.371 -19.353 -6.475 1.00 60.38 98 THR A N 1
ATOM 761 C CA . THR A 1 98 ? -0.909 -20.722 -6.777 1.00 60.38 98 THR A CA 1
ATOM 762 C C . THR A 1 98 ? -2.089 -21.661 -6.952 1.00 60.38 98 THR A C 1
ATOM 764 O O . THR A 1 98 ? -2.062 -22.461 -7.910 1.00 60.38 98 THR A O 1
#

Radius of gyration: 28.78 Å; chains: 1; bounding box: 47×29×83 Å

Foldseek 3Di:
DDDDPVFAPDDPPDDDDPPDDGGDPPDDDPDVVNVVVVVCVVCCVVVVVVCVVVVVCLVVLCVDPDPVSVVVSVVVVCVVVVDDPVVVVVCCCVVVVD

pLDDT: mean 84.26, std 15.08, range [41.06, 98.25]

Secondary structure (DSSP, 8-state):
----GGGB---TT----TT---B--------HHHHHHHHHHHHHHHHHHHHHHHHHHHHHHHH-S-HHHHHHHHHHHHHHHHS-HHHHHHHHHHHH--